Protein AF-A0A9D1DTP8-F1 (afdb_monomer_lite)

Foldseek 3Di:
DPVPVVPDDDDPVVVVVVVVVVCVVVVVVVVVVVVCCVVVVVVPPPPDDDDFDKQKDKQRHRDPDDDDDPPDDDDIDIDIDGPDPDDDDDDDDDDDDDDPPDDDDDDD

Organism: NCBI:txid2840884

Radius of gyration: 33.36 Å; chains: 1; bounding box: 74×26×86 Å

Structure (mmCIF, N/CA/C/O backbone):
data_AF-A0A9D1DTP8-F1
#
_entry.id   AF-A0A9D1DTP8-F1
#
loop_
_atom_site.group_PDB
_atom_site.id
_atom_site.type_symbol
_atom_site.label_atom_id
_atom_site.label_alt_id
_atom_site.label_comp_id
_atom_site.label_asym_id
_atom_site.label_entity_id
_atom_site.label_seq_id
_atom_site.pdbx_PDB_ins_code
_atom_site.Cartn_x
_atom_site.Cartn_y
_atom_site.Cartn_z
_atom_site.occupancy
_atom_site.B_iso_or_equiv
_atom_site.auth_seq_id
_atom_site.auth_comp_id
_atom_site.auth_asym_id
_atom_site.auth_atom_id
_atom_site.pdbx_PDB_model_num
ATOM 1 N N . MET A 1 1 ? 51.481 -8.881 -45.998 1.00 51.34 1 MET A N 1
ATOM 2 C CA . MET A 1 1 ? 50.090 -9.349 -46.220 1.00 51.34 1 MET A CA 1
ATOM 3 C C . MET A 1 1 ? 49.004 -8.258 -46.099 1.00 51.34 1 MET A C 1
ATOM 5 O O . MET A 1 1 ? 47.843 -8.602 -45.973 1.00 51.34 1 MET A O 1
ATOM 9 N N . LYS A 1 2 ? 49.307 -6.948 -46.196 1.00 53.12 2 LYS A N 1
ATOM 10 C CA . LYS A 1 2 ? 48.284 -5.879 -46.061 1.00 53.12 2 LYS A CA 1
ATOM 11 C C . LYS A 1 2 ? 47.700 -5.340 -47.383 1.00 53.12 2 LYS A C 1
ATOM 13 O O . LYS A 1 2 ? 46.749 -4.576 -47.340 1.00 53.12 2 LYS A O 1
ATOM 18 N N . LYS A 1 3 ? 48.245 -5.724 -48.546 1.00 51.34 3 LYS A N 1
ATOM 19 C CA . LYS A 1 3 ? 47.837 -5.174 -49.857 1.00 51.34 3 LYS A CA 1
ATOM 20 C C . LYS A 1 3 ? 46.620 -5.855 -50.497 1.00 51.34 3 LYS A C 1
ATOM 22 O O . LYS A 1 3 ? 45.864 -5.192 -51.188 1.00 51.34 3 LYS A O 1
ATOM 27 N N . LEU A 1 4 ? 46.388 -7.139 -50.216 1.00 54.22 4 LEU A N 1
ATOM 28 C CA . LEU A 1 4 ? 45.369 -7.939 -50.917 1.00 54.22 4 LEU A CA 1
ATOM 29 C C . LEU A 1 4 ? 43.921 -7.487 -50.642 1.00 54.22 4 LEU A C 1
ATOM 31 O O . LEU A 1 4 ? 43.059 -7.633 -51.501 1.00 54.22 4 LEU A O 1
ATOM 35 N N . LEU A 1 5 ? 43.653 -6.890 -49.474 1.00 56.03 5 LEU A N 1
ATOM 36 C CA . LEU A 1 5 ? 42.315 -6.397 -49.117 1.00 56.03 5 LEU A CA 1
ATOM 37 C C . LEU A 1 5 ? 41.982 -5.025 -49.729 1.00 56.03 5 LEU A C 1
ATOM 39 O O . LEU A 1 5 ? 40.809 -4.697 -49.863 1.00 56.03 5 LEU A O 1
ATOM 43 N N . LEU A 1 6 ? 42.993 -4.233 -50.104 1.00 55.62 6 LEU A N 1
ATOM 44 C CA . LEU A 1 6 ? 42.820 -2.896 -50.692 1.00 55.62 6 LEU A CA 1
ATOM 45 C C . LEU A 1 6 ? 42.654 -2.926 -52.219 1.00 55.62 6 LEU A C 1
ATOM 47 O O . LEU A 1 6 ? 42.149 -1.966 -52.790 1.00 55.62 6 LEU A O 1
ATOM 51 N N . GLU A 1 7 ? 43.055 -4.019 -52.870 1.00 56.84 7 GLU A N 1
ATOM 52 C CA . GLU A 1 7 ? 42.987 -4.195 -54.331 1.00 56.84 7 GLU A CA 1
ATOM 53 C C . GLU A 1 7 ? 41.725 -4.956 -54.789 1.00 56.84 7 GLU A C 1
ATOM 55 O O . GLU A 1 7 ? 41.521 -5.168 -55.982 1.00 56.84 7 GLU A O 1
ATOM 60 N N . THR A 1 8 ? 40.844 -5.351 -53.861 1.00 60.94 8 THR A N 1
ATOM 61 C CA . THR A 1 8 ? 39.586 -6.040 -54.190 1.00 60.94 8 THR A CA 1
ATOM 62 C C . THR A 1 8 ? 38.504 -5.033 -54.589 1.00 60.94 8 THR A C 1
ATOM 64 O O . THR A 1 8 ? 38.040 -4.233 -53.774 1.00 60.94 8 THR A O 1
ATOM 67 N N . SER A 1 9 ? 38.056 -5.088 -55.845 1.00 62.56 9 SER A N 1
ATOM 68 C CA . SER A 1 9 ? 36.929 -4.302 -56.358 1.00 62.56 9 SER A CA 1
ATOM 69 C C . SER A 1 9 ? 35.594 -4.905 -55.907 1.00 62.56 9 SER A C 1
ATOM 71 O O . SER A 1 9 ? 34.934 -5.659 -56.620 1.00 62.56 9 SER A O 1
ATOM 73 N N . PHE A 1 10 ? 35.166 -4.577 -54.689 1.00 64.50 10 PHE A N 1
ATOM 74 C CA . PHE A 1 10 ? 33.832 -4.960 -54.229 1.00 64.50 10 PHE A CA 1
ATOM 75 C C . PHE A 1 10 ? 32.757 -4.289 -55.088 1.00 64.50 10 PHE A C 1
ATOM 77 O O . PHE A 1 10 ? 32.801 -3.083 -55.348 1.00 64.50 10 PHE A O 1
ATOM 84 N N . SER A 1 11 ? 31.758 -5.066 -55.509 1.00 79.88 11 SER A N 1
ATOM 85 C CA . SER A 1 11 ? 30.616 -4.514 -56.230 1.00 79.88 11 SER A CA 1
ATOM 86 C C . SER A 1 11 ? 29.895 -3.495 -55.342 1.00 79.88 11 SER A C 1
ATOM 88 O O . SER A 1 11 ? 29.451 -3.823 -54.240 1.00 79.88 11 SER A O 1
ATOM 90 N N . LYS A 1 12 ? 29.767 -2.247 -55.811 1.00 79.06 12 LYS A N 1
ATOM 91 C CA . LYS A 1 12 ? 29.120 -1.156 -55.057 1.00 79.06 12 LYS A CA 1
ATOM 92 C C . LYS A 1 12 ? 27.697 -1.527 -54.628 1.00 79.06 12 LYS A C 1
ATOM 94 O O . LYS A 1 12 ? 27.279 -1.160 -53.535 1.00 79.06 12 LYS A O 1
ATOM 99 N N . ILE A 1 13 ? 26.989 -2.310 -55.449 1.00 83.25 13 ILE A N 1
ATOM 100 C CA . ILE A 1 13 ? 25.641 -2.800 -55.133 1.00 83.25 13 ILE A CA 1
ATOM 101 C C . ILE A 1 13 ? 25.656 -3.744 -53.925 1.00 83.25 13 ILE A C 1
ATOM 103 O O . ILE A 1 13 ? 24.814 -3.627 -53.044 1.00 83.25 13 ILE A O 1
ATOM 107 N N . TYR A 1 14 ? 26.658 -4.623 -53.836 1.00 87.06 14 TYR A N 1
ATOM 108 C CA . TYR A 1 14 ? 26.811 -5.559 -52.727 1.00 87.06 14 TYR A CA 1
ATOM 109 C C . TYR A 1 14 ? 27.103 -4.814 -51.423 1.00 87.06 14 TYR A C 1
ATOM 111 O O . TYR A 1 14 ? 26.513 -5.111 -50.389 1.00 87.06 14 TYR A O 1
ATOM 119 N N . MET A 1 15 ? 27.955 -3.787 -51.484 1.00 86.50 15 MET A N 1
ATOM 120 C CA . MET A 1 15 ? 28.260 -2.940 -50.330 1.00 86.50 15 MET A CA 1
ATOM 121 C C . MET A 1 15 ? 27.015 -2.200 -49.820 1.00 86.50 15 MET A C 1
ATOM 123 O O . MET A 1 15 ? 26.755 -2.195 -48.620 1.00 86.50 15 MET A O 1
ATOM 127 N N . ILE A 1 16 ? 26.212 -1.635 -50.727 1.00 89.19 16 ILE A N 1
ATOM 128 C CA . ILE A 1 16 ? 24.956 -0.955 -50.380 1.00 89.19 16 ILE A CA 1
ATOM 129 C C . ILE A 1 16 ? 23.966 -1.935 -49.738 1.00 89.19 16 ILE A C 1
ATOM 131 O O . ILE A 1 16 ? 23.401 -1.634 -48.688 1.00 89.19 16 ILE A O 1
ATOM 135 N N . VAL A 1 17 ? 23.792 -3.125 -50.318 1.00 93.56 17 VAL A N 1
ATOM 136 C CA . VAL A 1 17 ? 22.891 -4.158 -49.778 1.00 93.56 17 VAL A CA 1
ATOM 137 C C . VAL A 1 17 ? 23.332 -4.604 -48.382 1.00 93.56 17 VAL A C 1
ATOM 139 O O . VAL A 1 17 ? 22.503 -4.689 -47.477 1.00 93.56 17 VAL A O 1
ATOM 142 N N . MET A 1 18 ? 24.632 -4.814 -48.165 1.00 92.75 18 MET A N 1
ATOM 143 C CA . MET A 1 18 ? 25.162 -5.187 -46.850 1.00 92.75 18 MET A CA 1
ATOM 144 C C . MET A 1 18 ? 24.931 -4.103 -45.794 1.00 92.75 18 MET A C 1
ATOM 146 O O . MET A 1 18 ? 24.579 -4.422 -44.656 1.00 92.75 18 MET A O 1
ATOM 150 N N . ILE A 1 19 ? 25.071 -2.825 -46.157 1.00 93.88 19 ILE A N 1
ATOM 151 C CA . ILE A 1 19 ? 24.777 -1.704 -45.253 1.00 93.88 19 ILE A CA 1
ATOM 152 C C . ILE A 1 19 ? 23.292 -1.700 -44.873 1.00 93.88 19 ILE A C 1
ATOM 154 O O . ILE A 1 19 ? 22.969 -1.580 -43.693 1.00 93.88 19 ILE A O 1
ATOM 158 N N . ILE A 1 20 ? 22.391 -1.893 -45.841 1.00 95.62 20 ILE A N 1
ATOM 159 C CA . ILE A 1 20 ? 20.940 -1.928 -45.593 1.00 95.62 20 ILE A CA 1
ATOM 160 C C . ILE A 1 20 ? 20.568 -3.080 -44.652 1.00 95.62 20 ILE A C 1
ATOM 162 O O . ILE A 1 20 ? 19.842 -2.867 -43.681 1.00 95.62 20 ILE A O 1
ATOM 166 N N . ILE A 1 21 ? 21.095 -4.284 -44.895 1.00 96.12 21 ILE A N 1
ATOM 167 C CA . ILE A 1 21 ? 20.850 -5.452 -44.033 1.00 96.12 21 ILE A CA 1
ATOM 168 C C . ILE A 1 21 ? 21.3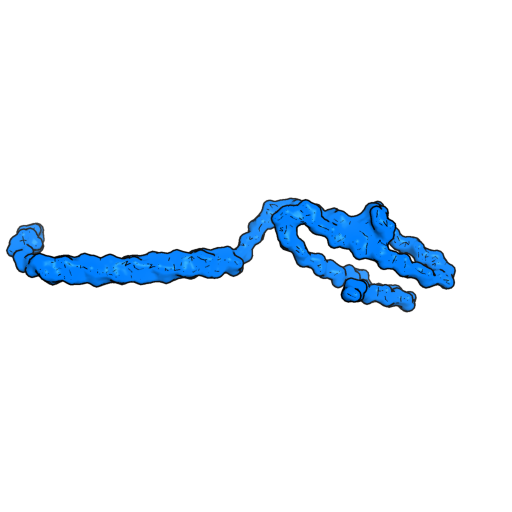61 -5.186 -42.613 1.00 96.12 21 ILE A C 1
ATOM 170 O O . ILE A 1 21 ? 20.661 -5.459 -41.639 1.00 96.12 21 ILE A O 1
ATOM 174 N N . THR A 1 22 ? 22.550 -4.596 -42.486 1.00 95.62 22 THR A N 1
ATOM 175 C CA . THR A 1 22 ? 23.135 -4.264 -41.180 1.00 95.62 22 THR A CA 1
ATOM 176 C C . THR A 1 22 ? 22.271 -3.251 -40.422 1.00 95.62 22 THR A C 1
ATOM 178 O O . THR A 1 22 ? 22.008 -3.433 -39.234 1.00 95.62 22 THR A O 1
ATOM 181 N N . LEU A 1 23 ? 21.773 -2.216 -41.106 1.00 96.19 23 LEU A N 1
ATOM 182 C CA . LEU A 1 23 ? 20.882 -1.216 -40.510 1.00 96.19 23 LEU A CA 1
ATOM 183 C C . LEU A 1 23 ? 19.540 -1.814 -40.075 1.00 96.19 23 LEU A C 1
ATOM 185 O O . LEU A 1 23 ? 19.041 -1.450 -39.013 1.00 96.19 23 LEU A O 1
ATOM 189 N N . LEU A 1 24 ? 18.977 -2.749 -40.845 1.00 96.00 24 LEU A N 1
ATOM 190 C CA . LEU A 1 24 ? 17.743 -3.449 -40.475 1.00 96.00 24 LEU A CA 1
ATOM 191 C C . LEU A 1 24 ? 17.919 -4.289 -39.207 1.00 96.00 24 LEU A C 1
ATOM 193 O O . LEU A 1 24 ? 17.079 -4.224 -38.310 1.00 96.00 24 LEU A O 1
ATOM 197 N N . ILE A 1 25 ? 19.021 -5.037 -39.105 1.00 95.94 25 ILE A N 1
ATOM 198 C CA . ILE A 1 25 ? 19.317 -5.862 -37.926 1.00 95.94 25 ILE A CA 1
ATOM 199 C C . ILE A 1 25 ? 19.520 -4.976 -36.691 1.00 95.94 25 ILE A C 1
ATOM 201 O O . ILE A 1 25 ? 18.922 -5.232 -35.645 1.00 95.94 25 ILE A O 1
ATOM 205 N N . LEU A 1 26 ? 20.316 -3.907 -36.815 1.00 95.50 26 LEU A N 1
ATOM 206 C CA . LEU A 1 26 ? 20.546 -2.961 -35.720 1.00 95.50 26 LEU A CA 1
ATOM 207 C C . LEU A 1 26 ? 19.246 -2.269 -35.297 1.00 95.50 26 LEU A C 1
ATOM 209 O O . LEU A 1 26 ? 18.940 -2.221 -34.107 1.00 95.50 26 LEU A O 1
ATOM 213 N N . GLY A 1 27 ? 18.455 -1.780 -36.254 1.00 94.06 27 GLY A N 1
ATOM 214 C CA . GLY A 1 27 ? 17.170 -1.137 -35.985 1.00 94.06 27 GLY A CA 1
ATOM 215 C C . GLY A 1 27 ? 16.185 -2.068 -35.278 1.00 94.06 27 GLY A C 1
ATOM 216 O O . GLY A 1 27 ? 15.562 -1.665 -34.296 1.00 94.06 27 GLY A O 1
ATOM 217 N N . GLY A 1 28 ? 16.094 -3.327 -35.716 1.00 92.69 28 GLY A N 1
ATOM 218 C CA . GLY A 1 28 ? 15.265 -4.346 -35.069 1.00 92.69 28 GLY A CA 1
ATOM 219 C C . GLY A 1 28 ? 15.701 -4.635 -33.631 1.00 92.69 28 GLY A C 1
ATOM 220 O O . GLY A 1 28 ? 14.866 -4.645 -32.726 1.00 92.69 28 GLY A O 1
ATOM 221 N N . TYR A 1 29 ? 17.008 -4.788 -33.398 1.00 92.25 29 TYR A N 1
ATOM 222 C CA . TYR A 1 29 ? 17.561 -4.986 -32.056 1.00 92.25 29 TYR A CA 1
ATOM 223 C C . TYR A 1 29 ? 17.259 -3.803 -31.124 1.00 92.25 29 TYR A C 1
ATOM 225 O O . TYR A 1 29 ? 16.729 -3.999 -30.029 1.00 92.25 29 TYR A O 1
ATOM 233 N N . PHE A 1 30 ? 17.539 -2.571 -31.564 1.00 91.81 30 PHE A N 1
ATOM 234 C CA . PHE A 1 30 ? 17.262 -1.370 -30.772 1.00 91.81 30 PHE A CA 1
ATOM 235 C C . PHE A 1 30 ? 15.766 -1.182 -30.510 1.00 91.81 30 PHE A C 1
ATOM 237 O O . PHE A 1 30 ? 15.389 -0.780 -29.410 1.00 91.81 30 PHE A O 1
ATOM 244 N N . SER A 1 31 ? 14.912 -1.500 -31.486 1.00 89.00 31 SER A N 1
ATOM 245 C CA . SER A 1 31 ? 13.459 -1.441 -31.326 1.00 89.00 31 SER A CA 1
ATOM 246 C C . SER A 1 31 ? 12.973 -2.419 -30.255 1.00 89.00 31 SER A C 1
ATOM 248 O O . SER A 1 31 ? 12.233 -2.016 -29.357 1.00 89.00 31 SER A O 1
ATOM 250 N N . TYR A 1 32 ? 13.445 -3.669 -30.287 1.00 84.81 32 TYR A N 1
ATOM 251 C CA . TYR A 1 32 ? 13.097 -4.669 -29.279 1.00 84.81 32 TYR A CA 1
ATOM 252 C C . TYR A 1 32 ? 13.611 -4.285 -27.885 1.00 84.81 32 TYR A C 1
ATOM 254 O O . TYR A 1 32 ? 12.849 -4.325 -26.923 1.00 84.81 32 TYR A O 1
ATOM 262 N N . ALA A 1 33 ? 14.860 -3.825 -27.773 1.00 84.88 33 ALA A N 1
ATOM 263 C CA . ALA A 1 33 ? 15.428 -3.369 -26.504 1.00 84.88 33 ALA A CA 1
ATOM 264 C C . ALA A 1 33 ? 14.680 -2.152 -25.922 1.00 84.88 33 ALA A C 1
ATOM 266 O O . ALA A 1 33 ? 14.425 -2.084 -24.722 1.00 84.88 33 ALA A O 1
ATOM 267 N N . MET A 1 34 ? 14.279 -1.191 -26.759 1.00 83.25 34 MET A N 1
ATOM 268 C CA . MET A 1 34 ? 13.461 -0.053 -26.319 1.00 83.25 34 MET A CA 1
ATOM 269 C C . MET A 1 34 ? 12.047 -0.472 -25.917 1.00 83.25 34 MET A C 1
ATOM 271 O O . MET A 1 34 ? 11.482 0.097 -24.979 1.00 83.25 34 MET A O 1
ATOM 275 N N . PHE A 1 35 ? 11.469 -1.459 -26.605 1.00 82.00 35 PHE A N 1
ATOM 276 C CA . PHE A 1 35 ? 10.166 -2.016 -26.263 1.00 82.00 35 PHE A CA 1
ATOM 277 C C . PHE A 1 35 ? 10.196 -2.702 -24.897 1.00 82.00 35 PHE A C 1
ATOM 279 O O . PHE A 1 35 ? 9.345 -2.390 -24.062 1.00 82.00 35 PHE A O 1
ATOM 286 N N . THR A 1 36 ? 11.179 -3.570 -24.638 1.00 77.81 36 THR A N 1
ATOM 287 C CA . THR A 1 36 ? 11.317 -4.245 -23.340 1.00 77.81 36 THR A CA 1
ATOM 288 C C . THR A 1 36 ? 11.579 -3.234 -22.235 1.00 77.81 36 THR A C 1
ATOM 290 O O . THR A 1 36 ? 10.837 -3.213 -21.262 1.00 77.81 36 THR A O 1
ATOM 293 N N . VAL A 1 37 ? 12.505 -2.287 -22.418 1.00 74.12 37 VAL A N 1
ATOM 294 C CA . VAL A 1 37 ? 12.733 -1.219 -21.432 1.00 74.12 37 VAL A CA 1
ATOM 295 C C . VAL A 1 37 ? 11.461 -0.410 -21.181 1.00 74.12 37 VAL A C 1
ATOM 297 O O . VAL A 1 37 ? 11.158 -0.116 -20.035 1.00 74.12 37 VAL A O 1
ATOM 300 N N . SER A 1 38 ? 10.679 -0.060 -22.201 1.00 71.56 38 SER A N 1
ATOM 301 C CA . SER A 1 38 ? 9.489 0.785 -22.006 1.00 71.56 38 SER A CA 1
ATOM 302 C C . SER A 1 38 ? 8.309 0.032 -21.385 1.00 71.56 38 SER A C 1
ATOM 304 O O . SER A 1 38 ? 7.623 0.572 -20.516 1.00 71.56 38 SER A O 1
ATOM 306 N N . LYS A 1 39 ? 8.063 -1.213 -21.808 1.00 67.00 39 LYS A N 1
ATOM 307 C CA . LYS A 1 39 ? 6.966 -2.043 -21.286 1.00 67.00 39 LYS A CA 1
ATOM 308 C C . LYS A 1 39 ? 7.294 -2.655 -19.930 1.00 67.00 39 LYS A C 1
ATOM 310 O O . LYS A 1 39 ? 6.434 -2.652 -19.054 1.00 67.00 39 LYS A O 1
ATOM 315 N N . GLU A 1 40 ? 8.520 -3.122 -19.725 1.00 61.81 40 GLU A N 1
ATOM 316 C CA . GLU A 1 40 ? 8.941 -3.708 -18.452 1.00 61.81 40 GLU A CA 1
ATOM 317 C C . GLU A 1 40 ? 9.245 -2.643 -17.404 1.00 61.81 40 GLU A C 1
ATOM 319 O O . GLU A 1 40 ? 8.989 -2.894 -16.237 1.00 61.81 40 GLU A O 1
ATOM 324 N N . LYS A 1 41 ? 9.663 -1.419 -17.765 1.00 57.69 41 LYS A N 1
ATOM 325 C CA . LYS A 1 41 ? 9.776 -0.310 -16.794 1.00 57.69 41 LYS A CA 1
ATOM 326 C C . LYS A 1 41 ? 8.432 0.086 -16.185 1.00 57.69 41 LYS A C 1
ATOM 328 O O . LYS A 1 41 ? 8.409 0.526 -15.042 1.00 57.69 41 LYS A O 1
ATOM 333 N N . SER A 1 42 ? 7.321 -0.112 -16.899 1.00 55.75 42 SER A N 1
ATOM 334 C CA . SER A 1 42 ? 5.980 0.048 -16.317 1.00 55.75 42 SER A CA 1
ATOM 335 C C . SER A 1 42 ? 5.661 -1.015 -15.257 1.00 55.75 42 SER A C 1
ATOM 337 O O . SER A 1 42 ? 4.812 -0.770 -14.406 1.00 55.75 42 SER A O 1
ATOM 339 N N . ASN A 1 43 ? 6.332 -2.171 -15.309 1.00 52.03 43 ASN A N 1
ATOM 340 C CA . ASN A 1 43 ? 6.208 -3.281 -14.357 1.00 52.03 43 ASN A CA 1
ATOM 341 C C . ASN A 1 43 ? 7.419 -3.393 -13.414 1.00 52.03 43 ASN A C 1
ATOM 343 O O . ASN A 1 43 ? 7.446 -4.263 -12.544 1.00 52.03 43 ASN A O 1
ATOM 347 N N . ALA A 1 44 ? 8.435 -2.545 -13.584 1.00 57.25 44 ALA A N 1
ATOM 348 C CA . ALA A 1 44 ? 9.602 -2.527 -12.729 1.00 57.25 44 ALA A CA 1
ATOM 349 C C . ALA A 1 44 ? 9.140 -2.068 -11.352 1.00 57.25 44 ALA A C 1
ATOM 351 O O . ALA A 1 44 ? 8.536 -1.003 -11.204 1.00 57.25 44 ALA A O 1
ATOM 352 N N . ILE A 1 45 ? 9.415 -2.894 -10.347 1.00 54.28 45 ILE A N 1
ATOM 353 C CA . ILE A 1 45 ? 9.118 -2.601 -8.950 1.00 54.28 45 ILE A CA 1
ATOM 354 C C . ILE A 1 45 ? 9.993 -1.405 -8.551 1.00 54.28 45 ILE A C 1
ATOM 356 O O . ILE A 1 45 ? 11.131 -1.551 -8.113 1.00 54.28 45 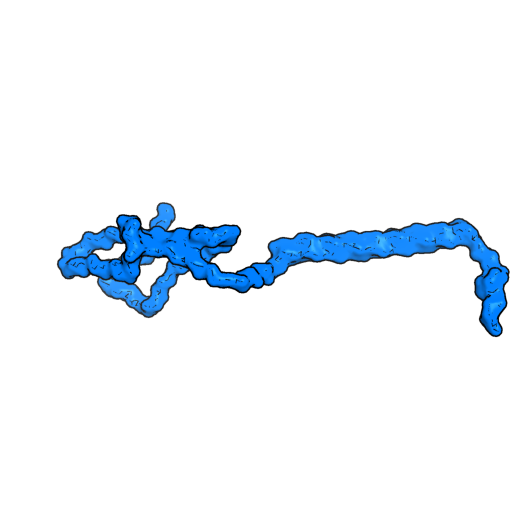ILE A O 1
ATOM 360 N N . SER A 1 46 ? 9.483 -0.195 -8.773 1.00 55.66 46 SER A N 1
ATOM 361 C CA . SER A 1 46 ? 10.120 1.046 -8.355 1.00 55.66 46 SER A CA 1
ATOM 362 C C . SER A 1 46 ? 9.921 1.183 -6.851 1.00 55.66 46 SER A C 1
ATOM 364 O O . SER A 1 46 ? 8.943 1.778 -6.399 1.00 55.66 46 SER A O 1
ATOM 366 N N . ILE A 1 47 ? 10.846 0.625 -6.071 1.00 59.62 47 ILE A N 1
ATOM 367 C CA . ILE A 1 47 ? 10.878 0.816 -4.620 1.00 59.62 47 ILE A CA 1
ATOM 368 C C . ILE A 1 47 ? 11.361 2.243 -4.359 1.00 59.62 47 ILE A C 1
ATOM 370 O O . ILE A 1 47 ? 12.556 2.531 -4.386 1.00 59.62 47 ILE A O 1
ATOM 374 N N . VAL A 1 48 ? 10.418 3.161 -4.156 1.00 59.59 48 VAL A N 1
ATOM 375 C CA . VAL A 1 48 ? 10.726 4.518 -3.702 1.00 59.59 48 VAL A CA 1
ATOM 376 C C . VAL A 1 48 ? 10.908 4.456 -2.191 1.00 59.59 48 VAL A C 1
ATOM 378 O O . VAL A 1 48 ? 9.949 4.253 -1.453 1.00 59.59 48 VAL A O 1
ATOM 381 N N . THR A 1 49 ? 12.146 4.597 -1.732 1.00 57.66 49 THR A N 1
ATOM 382 C CA . THR A 1 49 ? 12.470 4.663 -0.306 1.00 57.66 49 THR A CA 1
ATOM 383 C C . THR A 1 49 ? 12.134 6.053 0.232 1.00 57.66 49 THR A C 1
ATOM 385 O O . THR A 1 49 ? 12.710 7.045 -0.213 1.00 57.66 49 THR A O 1
ATOM 388 N N . GLY A 1 50 ? 11.204 6.127 1.181 1.00 65.25 50 GLY A N 1
ATOM 389 C CA . GLY A 1 50 ? 10.800 7.348 1.878 1.00 65.25 50 GLY A CA 1
ATOM 390 C C . GLY A 1 50 ? 9.925 7.011 3.085 1.00 65.25 50 GLY A C 1
ATOM 391 O O . GLY A 1 50 ? 9.448 5.882 3.207 1.00 65.25 50 GLY A O 1
ATOM 392 N N . ASN A 1 51 ? 9.716 7.979 3.976 1.00 70.25 51 ASN A N 1
ATOM 393 C CA . ASN A 1 51 ? 8.805 7.808 5.105 1.00 70.25 51 ASN A CA 1
ATOM 394 C C . ASN A 1 51 ? 7.368 7.969 4.602 1.00 70.25 51 ASN A C 1
ATOM 396 O O . ASN A 1 51 ? 6.979 9.065 4.206 1.00 70.25 51 ASN A O 1
ATOM 400 N N . LEU A 1 52 ? 6.596 6.882 4.598 1.00 74.12 52 LEU A N 1
ATOM 401 C CA . LEU A 1 52 ? 5.156 6.943 4.368 1.00 74.12 52 LEU A CA 1
ATOM 402 C C . LEU A 1 52 ? 4.487 7.408 5.658 1.00 74.12 52 LEU A C 1
ATOM 404 O O . LEU A 1 52 ? 4.589 6.735 6.684 1.00 74.12 52 LEU A O 1
ATOM 408 N N . THR A 1 53 ? 3.812 8.549 5.607 1.00 82.56 53 THR A N 1
ATOM 409 C CA . THR A 1 53 ? 2.945 9.001 6.699 1.00 82.56 53 THR A CA 1
ATOM 410 C C . THR A 1 53 ? 1.518 8.522 6.460 1.00 82.56 53 THR A C 1
ATOM 412 O O . THR A 1 53 ? 1.082 8.379 5.319 1.00 82.56 53 THR A O 1
ATOM 415 N N . TYR A 1 54 ? 0.780 8.248 7.526 1.00 84.12 54 TYR A N 1
ATOM 416 C CA . TYR A 1 54 ? -0.653 7.993 7.458 1.00 84.12 54 TYR A CA 1
ATOM 417 C C . TYR A 1 54 ? -1.344 8.879 8.483 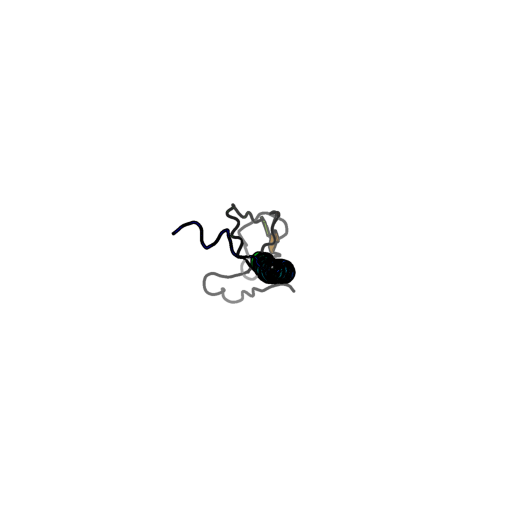1.00 84.12 54 TYR A C 1
ATOM 419 O O . TYR A 1 54 ? -0.744 9.245 9.493 1.00 84.12 54 TYR A O 1
ATOM 427 N N . GLU A 1 55 ? -2.596 9.203 8.211 1.00 88.69 55 GLU A N 1
ATOM 428 C CA . GLU A 1 55 ? -3.467 9.908 9.142 1.00 88.69 55 GLU A CA 1
ATOM 429 C C . GLU A 1 55 ? -4.618 8.968 9.495 1.00 88.69 55 GLU A C 1
ATOM 431 O O . GLU A 1 55 ? -5.269 8.423 8.600 1.00 88.69 55 GLU A O 1
ATOM 436 N N . LEU A 1 56 ? -4.810 8.728 10.791 1.00 89.56 56 LEU A N 1
ATOM 437 C CA . LEU A 1 56 ? -5.867 7.878 11.325 1.00 89.56 56 LEU A CA 1
ATOM 438 C C . LEU A 1 56 ? -6.761 8.741 12.205 1.00 89.56 56 LEU A C 1
ATOM 440 O O . LEU A 1 56 ? -6.291 9.308 13.187 1.00 89.56 56 LEU A O 1
ATOM 444 N N . LEU A 1 57 ? -8.038 8.807 11.844 1.00 90.19 57 LEU A N 1
ATOM 445 C CA . LEU A 1 57 ? -9.060 9.516 12.599 1.00 90.19 57 LEU A CA 1
ATOM 446 C C . LEU A 1 57 ? -10.138 8.540 13.054 1.00 90.19 57 LEU A C 1
ATOM 448 O O . LEU A 1 57 ? -10.550 7.654 12.299 1.00 90.19 57 LEU A O 1
ATOM 452 N N . VAL A 1 58 ? -10.631 8.748 14.263 1.00 88.94 58 VAL A N 1
ATOM 453 C CA . VAL A 1 58 ? -11.773 8.044 14.840 1.00 88.94 58 VAL A CA 1
ATOM 454 C C . VAL A 1 58 ? -12.858 9.076 15.088 1.00 88.94 58 VAL A C 1
ATOM 456 O O . VAL A 1 58 ? -12.643 10.036 15.817 1.00 88.94 58 VAL A O 1
ATOM 459 N N . ASP A 1 59 ? -14.012 8.905 14.444 1.00 88.00 59 ASP A N 1
ATOM 460 C CA . ASP A 1 59 ? -15.138 9.848 14.519 1.00 88.00 59 ASP A CA 1
ATOM 461 C C . ASP A 1 59 ? -14.740 11.317 14.226 1.00 88.00 59 ASP A C 1
ATOM 463 O O . ASP A 1 59 ? -15.404 12.253 14.661 1.00 88.00 59 ASP A O 1
ATOM 467 N N . GLY A 1 60 ? -13.672 11.516 13.442 1.00 87.25 60 GLY A N 1
ATOM 468 C CA . GLY A 1 60 ? -13.153 12.828 13.040 1.00 87.25 60 GLY A CA 1
ATOM 469 C C . GLY A 1 60 ? -12.001 13.375 13.889 1.00 87.25 60 GLY A C 1
ATOM 470 O O . GLY A 1 60 ? -11.432 14.392 13.507 1.00 87.25 60 GLY A O 1
ATOM 471 N N . GLU A 1 61 ? -11.620 12.701 14.974 1.00 88.88 61 GLU A N 1
ATOM 472 C CA . GLU A 1 61 ? -10.545 13.129 15.881 1.00 88.88 61 GLU A CA 1
ATOM 473 C C . GLU A 1 61 ? -9.312 12.217 15.764 1.00 88.88 61 GLU A C 1
ATOM 475 O O . GLU A 1 61 ? -9.435 11.022 15.481 1.00 88.88 61 GLU A O 1
ATOM 480 N N . GLU A 1 62 ? -8.113 12.761 16.003 1.00 87.88 62 GLU A N 1
ATOM 481 C CA . GLU A 1 62 ? -6.872 11.974 16.095 1.00 87.88 62 GLU A CA 1
ATOM 482 C C . GLU A 1 62 ? -6.852 11.165 17.404 1.00 87.88 62 GLU A C 1
ATOM 484 O O . GLU A 1 62 ? -6.224 11.542 18.396 1.00 87.88 62 GLU A O 1
ATOM 489 N N . GLU A 1 63 ? -7.562 10.037 17.419 1.00 85.12 63 GLU A N 1
ATOM 490 C CA . GLU A 1 63 ? -7.608 9.122 18.556 1.00 85.12 63 GLU A CA 1
ATOM 491 C C . GLU A 1 63 ? -7.197 7.700 18.155 1.00 85.12 63 GLU A C 1
ATOM 493 O O . GLU A 1 63 ? -7.602 7.160 17.127 1.00 85.12 63 GLU A O 1
ATOM 498 N N . ASN A 1 64 ? -6.400 7.060 19.015 1.00 81.88 64 ASN A N 1
ATOM 499 C CA . ASN A 1 64 ? -5.870 5.709 18.793 1.00 81.88 64 ASN A CA 1
ATOM 500 C C . ASN A 1 64 ? -6.491 4.677 19.749 1.00 81.88 64 ASN A C 1
ATOM 502 O O . ASN A 1 64 ? -6.078 3.516 19.790 1.00 81.88 64 ASN A O 1
ATOM 506 N N . THR A 1 65 ? -7.445 5.115 20.567 1.00 81.56 65 THR A N 1
ATOM 507 C CA . THR A 1 65 ? -8.087 4.353 21.633 1.00 81.56 65 THR A CA 1
ATOM 508 C C . THR A 1 65 ? -9.594 4.424 21.482 1.00 81.56 65 THR A C 1
ATOM 510 O O . THR A 1 65 ? -10.144 5.451 21.124 1.00 81.56 65 THR A O 1
ATOM 513 N N . LEU A 1 66 ? -10.274 3.316 21.765 1.00 81.06 66 LEU A N 1
ATOM 514 C CA . LEU A 1 66 ? -11.730 3.245 21.755 1.00 81.06 66 LEU A CA 1
ATOM 515 C C . LEU A 1 66 ? -12.191 2.742 23.115 1.00 81.06 66 LEU A C 1
ATOM 517 O O . LEU A 1 66 ? -11.819 1.645 23.530 1.00 81.06 66 LEU A O 1
ATOM 521 N N . THR A 1 67 ? -13.018 3.528 23.800 1.00 83.38 67 THR A N 1
ATOM 522 C CA . THR A 1 67 ? -13.636 3.110 25.062 1.00 83.38 67 THR A CA 1
ATOM 523 C C . THR A 1 67 ? -15.105 2.788 24.833 1.00 83.38 67 THR A C 1
ATOM 525 O O . THR A 1 67 ? -15.886 3.650 24.425 1.00 83.38 67 THR A O 1
ATOM 528 N N . VAL A 1 68 ? -15.488 1.544 25.123 1.00 83.06 68 VAL A N 1
ATOM 529 C CA . VAL A 1 68 ? -16.880 1.080 25.081 1.00 83.06 68 VAL A CA 1
ATOM 530 C C . VAL A 1 68 ? -17.335 0.780 26.510 1.00 83.06 68 VAL A C 1
ATOM 532 O O . VAL A 1 68 ? -16.786 -0.126 27.139 1.00 83.06 68 VAL A O 1
ATOM 535 N N . PRO A 1 69 ? -18.306 1.530 27.057 1.00 84.38 69 PRO A N 1
ATOM 536 C CA . PRO A 1 69 ? -18.865 1.245 28.375 1.00 84.38 69 PRO A CA 1
ATOM 537 C C . PRO A 1 69 ? -19.510 -0.147 2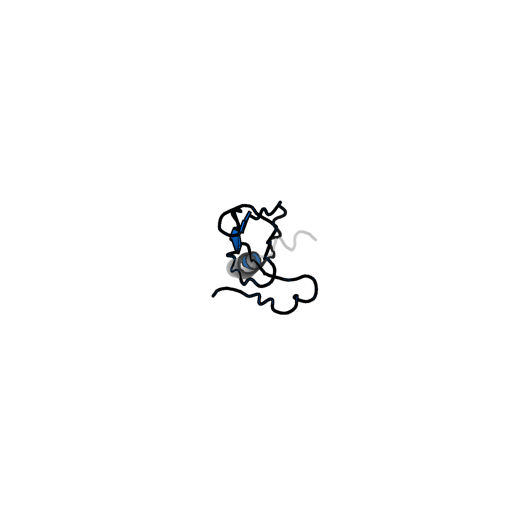8.451 1.00 84.38 69 PRO A C 1
ATOM 539 O O . PRO A 1 69 ? -20.096 -0.634 27.480 1.00 84.38 69 PRO A O 1
ATOM 542 N N . SER A 1 70 ? -19.461 -0.778 29.627 1.00 83.56 70 SER A N 1
ATOM 543 C CA . SER A 1 70 ? -20.090 -2.084 29.859 1.00 83.56 70 SER A CA 1
ATOM 544 C C . SER A 1 70 ? -21.578 -2.081 29.493 1.00 83.56 70 SER A C 1
ATOM 546 O O . SER A 1 70 ? -22.302 -1.146 29.827 1.00 83.56 70 SER A O 1
ATOM 548 N N . ASN A 1 71 ? -22.040 -3.164 28.860 1.00 84.75 71 ASN A N 1
ATOM 549 C CA . ASN A 1 71 ? -23.426 -3.360 28.408 1.00 84.75 71 ASN A CA 1
ATOM 550 C C . ASN A 1 71 ? -23.932 -2.319 27.391 1.00 84.75 71 ASN A C 1
ATOM 552 O O . ASN A 1 71 ? -25.140 -2.116 27.275 1.00 84.75 71 ASN A O 1
ATOM 556 N N . THR A 1 72 ? -23.034 -1.673 26.643 1.00 84.50 72 THR A N 1
ATOM 557 C CA . THR A 1 72 ? -23.406 -0.755 25.558 1.00 84.50 72 THR A CA 1
ATOM 558 C C . THR A 1 72 ? -22.895 -1.253 24.212 1.00 84.50 72 THR A C 1
ATOM 560 O O . THR A 1 72 ? -21.900 -1.973 24.134 1.00 84.50 72 THR A O 1
ATOM 563 N N . VAL A 1 73 ? -23.601 -0.873 23.148 1.00 82.94 73 VAL A N 1
ATOM 564 C CA . VAL A 1 73 ? -23.143 -1.019 21.765 1.00 82.94 73 VAL A CA 1
ATOM 565 C C . VAL A 1 73 ? -22.812 0.379 21.269 1.00 82.94 73 VAL A C 1
ATOM 567 O O . VAL A 1 73 ? -23.616 1.296 21.445 1.00 82.94 73 VAL A O 1
ATOM 570 N N . LYS A 1 74 ? -21.627 0.543 20.685 1.00 84.56 74 LYS A N 1
ATOM 571 C CA . LYS A 1 74 ? -21.187 1.802 20.096 1.00 84.56 74 LYS A CA 1
ATOM 572 C C . LYS A 1 74 ? -20.552 1.524 18.743 1.00 84.56 74 LYS A C 1
ATOM 574 O O . LYS A 1 74 ? -19.691 0.652 18.639 1.00 84.56 74 LYS A O 1
ATOM 579 N N . ASP A 1 75 ? -20.987 2.285 17.751 1.00 83.94 75 ASP A N 1
ATOM 580 C CA . ASP A 1 75 ? -20.392 2.298 16.423 1.00 83.94 75 ASP A CA 1
ATOM 581 C C . ASP A 1 75 ? -19.356 3.422 16.362 1.00 83.94 75 ASP A C 1
ATOM 583 O O . ASP A 1 75 ? -19.558 4.489 16.944 1.00 83.94 75 ASP A O 1
ATOM 587 N N . PHE A 1 76 ? -18.251 3.161 15.670 1.00 84.75 76 PHE A N 1
ATOM 588 C CA . PHE A 1 76 ? -17.173 4.118 15.444 1.00 84.75 76 PHE A CA 1
ATOM 589 C C . PHE A 1 76 ? -16.802 4.101 13.969 1.00 84.75 76 PHE A C 1
ATOM 591 O O . PHE A 1 76 ? -16.736 3.030 13.353 1.00 84.75 76 PHE A O 1
ATOM 598 N N . THR A 1 77 ? -16.510 5.271 13.416 1.00 86.06 77 THR A N 1
ATOM 599 C CA . THR A 1 77 ? -16.016 5.402 12.046 1.00 86.06 77 THR A CA 1
ATOM 600 C C . THR A 1 77 ? -14.518 5.660 12.070 1.00 86.06 77 THR A C 1
ATOM 602 O O . THR A 1 77 ? -14.068 6.700 12.544 1.00 86.06 77 THR A O 1
ATOM 605 N N . ILE A 1 78 ? -13.741 4.720 11.531 1.00 85.62 78 ILE A N 1
ATOM 606 C CA . ILE A 1 78 ? -12.290 4.870 11.381 1.00 85.62 78 ILE A CA 1
ATOM 607 C C . ILE A 1 78 ? -11.998 5.358 9.964 1.00 85.62 78 ILE A C 1
ATOM 609 O O . ILE A 1 78 ? -12.306 4.668 8.990 1.00 85.62 78 ILE A O 1
ATOM 613 N N . THR A 1 79 ? -11.376 6.527 9.851 1.00 87.75 79 THR A N 1
ATOM 614 C CA . THR A 1 79 ? -10.921 7.097 8.580 1.00 87.75 79 THR A CA 1
ATOM 615 C C . THR A 1 79 ? -9.406 6.988 8.497 1.00 87.75 79 THR A C 1
ATOM 617 O O . THR A 1 79 ? -8.701 7.459 9.383 1.00 87.75 79 THR A O 1
ATOM 620 N N . LEU A 1 80 ? -8.905 6.361 7.432 1.00 87.25 80 LEU A N 1
ATOM 621 C CA . LEU A 1 80 ? -7.475 6.231 7.165 1.00 87.25 80 LEU A CA 1
ATOM 622 C C . LEU A 1 80 ? -7.134 6.955 5.862 1.00 87.25 80 LEU A C 1
ATOM 624 O O . LEU A 1 80 ? -7.595 6.559 4.788 1.00 87.25 80 LEU A O 1
ATOM 628 N N . SER A 1 81 ? -6.315 7.996 5.966 1.00 88.19 81 SER A N 1
ATOM 629 C CA . SER A 1 81 ? -5.968 8.882 4.856 1.00 88.19 81 SER A CA 1
ATOM 630 C C . SER A 1 81 ? -4.500 8.744 4.465 1.00 88.19 81 SER A C 1
ATOM 632 O O . SER A 1 81 ? -3.611 8.546 5.296 1.00 88.19 81 SER A O 1
ATOM 634 N N . ASN A 1 82 ? -4.248 8.845 3.158 1.00 87.50 82 ASN A N 1
ATOM 635 C CA . ASN A 1 82 ? -2.909 8.860 2.582 1.00 87.50 82 ASN A CA 1
ATOM 636 C C . ASN A 1 82 ? -2.544 10.293 2.169 1.00 87.50 82 ASN A C 1
ATOM 638 O O . ASN A 1 82 ? -2.887 10.692 1.053 1.00 87.50 82 ASN A O 1
ATOM 642 N N . PRO A 1 83 ? -1.831 11.063 3.005 1.00 87.12 83 PRO A N 1
ATOM 643 C CA . PRO A 1 83 ? -1.402 12.411 2.638 1.00 87.12 83 PRO A CA 1
ATOM 644 C C . PRO A 1 83 ? -0.242 12.419 1.623 1.00 87.12 83 PRO A C 1
ATOM 646 O O . PRO A 1 83 ? 0.164 13.479 1.148 1.00 87.12 83 PRO A O 1
ATOM 649 N N . ASN A 1 84 ? 0.327 11.257 1.278 1.00 84.94 84 ASN A N 1
ATOM 650 C CA . ASN A 1 84 ? 1.477 11.173 0.381 1.00 84.94 84 ASN A CA 1
ATOM 651 C C . ASN A 1 84 ? 1.070 11.333 -1.093 1.00 84.94 84 ASN A C 1
ATOM 653 O O . ASN A 1 84 ? 0.005 10.905 -1.530 1.00 84.94 84 ASN A O 1
ATOM 657 N N . ASN A 1 85 ? 1.992 11.836 -1.918 1.00 82.75 85 ASN A N 1
ATOM 658 C CA . ASN A 1 85 ? 1.807 12.017 -3.367 1.00 82.75 85 ASN A CA 1
ATOM 659 C C . ASN A 1 85 ? 1.890 10.716 -4.197 1.00 82.75 85 ASN A C 1
ATOM 661 O O . ASN A 1 85 ? 2.141 10.752 -5.404 1.00 82.75 85 ASN A O 1
ATOM 665 N N . ARG A 1 86 ? 1.729 9.556 -3.558 1.00 76.62 86 ARG A N 1
ATOM 666 C CA . ARG A 1 86 ? 1.808 8.225 -4.171 1.00 76.62 86 ARG A CA 1
ATOM 667 C C . ARG A 1 86 ? 0.606 7.413 -3.747 1.00 76.62 86 ARG A C 1
ATOM 669 O O . ARG A 1 86 ? 0.203 7.494 -2.598 1.00 76.62 86 ARG A O 1
ATOM 676 N N . THR A 1 87 ? 0.075 6.588 -4.640 1.00 79.69 87 THR A N 1
ATOM 677 C CA . THR A 1 87 ? -1.016 5.670 -4.307 1.00 79.69 87 THR A CA 1
ATOM 678 C C . THR A 1 87 ? -0.572 4.680 -3.231 1.00 79.69 87 THR A C 1
ATOM 680 O O . THR A 1 87 ? 0.421 3.975 -3.410 1.00 79.69 87 THR A O 1
ATOM 683 N N . ALA A 1 88 ? -1.323 4.609 -2.134 1.00 77.00 88 ALA A N 1
ATOM 684 C CA . ALA A 1 88 ? -1.150 3.616 -1.083 1.00 77.00 88 ALA A CA 1
ATOM 685 C C . ALA A 1 88 ? -2.304 2.612 -1.122 1.00 77.00 88 ALA A C 1
ATOM 687 O O . ALA A 1 88 ? -3.433 2.954 -1.478 1.00 77.00 88 ALA A O 1
ATOM 688 N N . ARG A 1 89 ? -2.015 1.367 -0.739 1.00 80.69 89 ARG A N 1
ATOM 689 C CA . ARG A 1 89 ? -3.031 0.345 -0.495 1.00 80.69 89 ARG A CA 1
ATOM 690 C C . ARG A 1 89 ? -3.155 0.142 1.005 1.00 80.69 89 ARG A C 1
ATOM 692 O O . ARG A 1 89 ? -2.200 -0.283 1.649 1.00 80.69 89 ARG A O 1
ATOM 699 N N . PHE A 1 90 ? -4.344 0.393 1.528 1.00 77.75 90 PHE A N 1
ATOM 700 C CA . PHE A 1 90 ? -4.657 0.163 2.928 1.00 77.75 90 PHE A CA 1
ATOM 701 C C . PHE A 1 90 ? -5.243 -1.231 3.122 1.00 77.75 90 PHE A C 1
ATOM 703 O O . PHE A 1 90 ? -6.158 -1.632 2.407 1.00 77.75 90 PHE A O 1
ATOM 710 N N . ASN A 1 91 ? -4.708 -1.970 4.091 1.00 79.38 91 ASN A N 1
ATOM 711 C CA . ASN A 1 91 ? -5.253 -3.252 4.514 1.00 79.38 91 ASN A CA 1
ATOM 712 C C . ASN A 1 91 ? -5.539 -3.167 6.009 1.00 79.38 91 ASN A C 1
ATOM 714 O O . ASN A 1 91 ? -4.710 -2.682 6.776 1.00 79.38 91 ASN A O 1
ATOM 718 N N . PHE A 1 92 ? -6.705 -3.651 6.406 1.00 78.44 92 PHE A N 1
ATOM 719 C CA . PHE A 1 92 ? -7.130 -3.684 7.788 1.00 78.44 92 PHE A CA 1
ATOM 720 C C . PHE A 1 92 ? -6.897 -5.090 8.324 1.00 78.44 92 PHE A C 1
ATOM 722 O O . PHE A 1 92 ? -7.307 -6.073 7.704 1.00 78.44 92 PHE A O 1
ATOM 729 N N . TYR A 1 93 ? -6.179 -5.186 9.436 1.00 78.12 93 TYR A N 1
ATOM 730 C CA . TYR A 1 93 ? -5.805 -6.453 10.046 1.00 78.12 93 TYR A CA 1
ATOM 731 C C . TYR A 1 93 ? -5.849 -6.340 11.566 1.00 78.12 93 TYR A C 1
ATOM 733 O O . TYR A 1 93 ? -5.722 -5.255 12.130 1.00 78.12 93 TYR A O 1
ATOM 741 N N . TYR A 1 94 ? -5.993 -7.488 12.222 1.00 77.00 94 TYR A N 1
ATOM 742 C CA . TYR A 1 94 ? -5.999 -7.605 13.676 1.00 77.00 94 TYR A CA 1
ATOM 743 C C . TYR A 1 94 ? -4.843 -8.488 14.107 1.00 77.00 94 TYR A C 1
ATOM 745 O O . TYR A 1 94 ? -4.501 -9.460 13.430 1.00 77.00 94 TYR A O 1
ATOM 753 N N . VAL A 1 95 ? -4.263 -8.168 15.257 1.00 80.38 95 VAL A N 1
ATOM 754 C CA . VAL A 1 95 ? -3.300 -9.042 15.920 1.00 80.38 95 VAL A CA 1
ATOM 755 C C . VAL A 1 95 ? -4.057 -9.833 16.986 1.00 80.38 95 VAL A C 1
ATOM 757 O O . VAL A 1 95 ? -4.563 -9.255 17.942 1.00 80.38 95 VAL A O 1
ATOM 760 N N . GLY A 1 96 ? -4.144 -11.154 16.815 1.00 84.88 96 GLY A N 1
ATOM 761 C 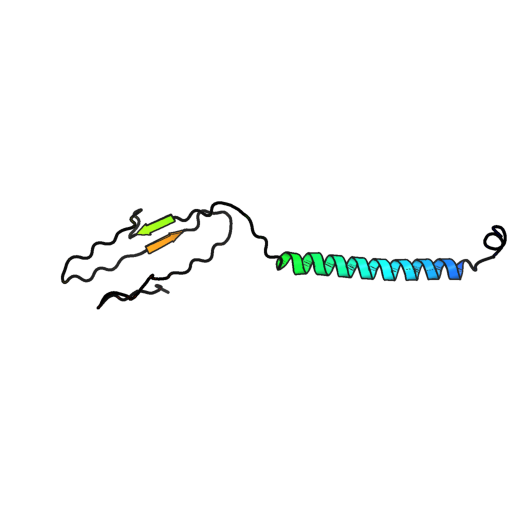CA . GLY A 1 96 ? -4.830 -12.052 17.751 1.00 84.88 96 GLY A CA 1
ATOM 762 C C . GLY A 1 96 ? -6.304 -12.315 17.420 1.00 84.88 96 GLY A C 1
ATOM 763 O O . GLY A 1 96 ? -6.766 -12.080 16.305 1.00 84.88 96 GLY A O 1
ATOM 764 N N . SER A 1 97 ? -7.034 -12.867 18.392 1.00 82.38 97 SER A N 1
ATOM 765 C CA . SER A 1 97 ? -8.464 -13.175 18.278 1.00 82.38 97 SER A CA 1
ATOM 766 C C . SER A 1 97 ? -9.327 -11.981 18.684 1.00 82.38 97 SER A C 1
ATOM 768 O O . SER A 1 97 ? -9.065 -11.352 19.708 1.00 82.38 97 SER A O 1
ATOM 770 N N . LEU A 1 98 ? -10.396 -11.719 17.926 1.00 81.88 98 LEU A N 1
ATOM 771 C CA . LEU A 1 98 ? -11.414 -10.736 18.299 1.00 81.88 98 LEU A CA 1
ATOM 772 C C . LEU A 1 98 ? -12.065 -11.107 19.637 1.00 81.88 98 LEU A C 1
ATOM 774 O O . LEU A 1 98 ? -12.321 -12.282 19.913 1.00 81.88 98 LEU A O 1
ATOM 778 N N . ALA A 1 99 ? -12.352 -10.096 20.455 1.00 78.81 99 ALA A N 1
ATOM 779 C CA . ALA A 1 99 ? -13.089 -10.281 21.695 1.00 78.81 99 ALA A CA 1
ATOM 780 C C . ALA A 1 99 ? -14.524 -10.770 21.419 1.00 78.81 99 ALA A C 1
ATOM 782 O O . ALA A 1 99 ? -15.111 -10.527 20.360 1.00 78.81 99 ALA A O 1
ATOM 783 N N . SER A 1 100 ? -15.104 -11.471 22.394 1.00 80.12 100 SER A N 1
ATOM 784 C CA . SER A 1 100 ? -16.485 -11.953 22.322 1.00 80.12 100 SER A CA 1
ATOM 785 C C . SER A 1 100 ? -17.462 -10.795 22.093 1.00 80.12 100 SER A C 1
ATOM 787 O O . SER A 1 100 ? -17.413 -9.801 22.813 1.00 80.12 100 SER A O 1
ATOM 789 N N . ASN A 1 101 ? -18.378 -10.961 21.132 1.00 79.25 101 ASN A N 1
ATOM 790 C CA . ASN A 1 101 ? -19.373 -9.967 20.697 1.00 79.25 101 ASN A CA 1
ATOM 791 C C . ASN A 1 101 ? -18.819 -8.741 19.949 1.00 79.25 101 ASN A C 1
ATOM 793 O O . ASN A 1 101 ? -19.561 -7.792 19.709 1.00 79.25 101 ASN A O 1
ATOM 797 N N . THR A 1 102 ? -17.559 -8.764 19.513 1.00 75.00 102 THR A N 1
ATOM 798 C CA . THR A 1 102 ? -17.006 -7.736 18.625 1.00 75.00 102 THR A CA 1
ATOM 799 C C . THR A 1 102 ? -17.135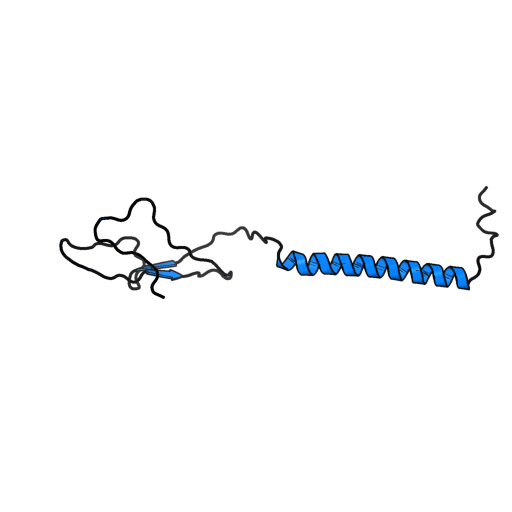 -8.173 17.165 1.00 75.00 102 THR A C 1
ATOM 801 O O . THR A 1 102 ? -16.658 -9.240 16.780 1.00 75.00 102 THR A O 1
ATOM 804 N N . LYS A 1 103 ? -17.767 -7.340 16.334 1.00 77.31 103 LYS A N 1
ATOM 805 C CA . LYS A 1 103 ? -17.776 -7.493 14.873 1.00 77.31 103 LYS A CA 1
ATOM 806 C C . LYS A 1 103 ? -16.925 -6.394 14.276 1.00 77.31 103 LYS A C 1
ATOM 808 O O . LYS A 1 103 ? -17.088 -5.236 14.640 1.00 77.31 103 LYS A O 1
ATOM 813 N N . VAL A 1 104 ? -16.040 -6.758 13.359 1.00 75.94 104 VAL A N 1
ATOM 814 C CA . VAL A 1 104 ? -15.207 -5.780 12.674 1.00 75.94 104 VAL A CA 1
ATOM 815 C C . VAL A 1 104 ? -15.118 -6.137 11.195 1.00 75.94 104 VAL A C 1
ATOM 817 O O . VAL A 1 104 ? -15.059 -7.315 10.842 1.00 75.94 104 VAL A O 1
ATOM 820 N N . GLY A 1 105 ? -15.168 -5.129 10.330 1.00 75.81 105 GLY A N 1
ATOM 821 C CA . GLY A 1 105 ? -15.160 -5.305 8.885 1.00 75.81 105 GLY A CA 1
ATOM 822 C C . GLY A 1 105 ? -15.126 -3.971 8.150 1.00 75.81 105 GLY A C 1
ATOM 823 O O . GLY A 1 105 ? -15.118 -2.911 8.770 1.00 75.81 105 GLY A O 1
ATOM 824 N N . TYR A 1 106 ? -15.088 -4.043 6.824 1.00 73.69 106 TYR A N 1
ATOM 825 C CA . TYR A 1 106 ? -15.170 -2.871 5.962 1.00 73.69 106 TYR A CA 1
ATOM 826 C C . TYR A 1 106 ? -16.625 -2.444 5.791 1.00 73.69 106 TYR A C 1
ATOM 828 O O . TYR A 1 106 ? -17.488 -3.284 5.529 1.00 73.69 106 TYR A O 1
ATOM 836 N N . ILE A 1 107 ? -16.880 -1.143 5.900 1.00 67.25 107 ILE A N 1
ATOM 837 C CA . ILE A 1 107 ? -18.108 -0.549 5.378 1.00 67.25 107 ILE A CA 1
ATOM 838 C C . ILE A 1 107 ? -17.879 -0.404 3.871 1.00 67.25 107 ILE A C 1
ATOM 840 O O . ILE A 1 107 ? -16.937 0.276 3.461 1.00 67.25 107 ILE A O 1
ATOM 844 N N . VAL A 1 108 ? -18.661 -1.134 3.073 1.00 58.75 108 VAL A N 1
ATOM 845 C CA . VAL A 1 108 ? -18.639 -1.073 1.601 1.00 58.75 108 VAL A CA 1
ATOM 846 C C . VAL A 1 108 ? -19.632 -0.027 1.130 1.00 58.75 108 VAL A C 1
ATOM 848 O O . VAL A 1 108 ? -20.769 -0.052 1.653 1.00 58.75 108 VAL A O 1
#

Secondary structure (DSSP, 8-state):
--STTTS----HHHHHHHHHHHHHHHHHHHHHHHHHHHHHHTTS-----S----EEEETTB--------TT------EEEE--SSS--------SSPPPTT-------

pLDDT: mean 78.59, std 12.41, range [51.34, 96.19]

Sequence (108 aa):
MKKLLLETSFSKIYMIVMIIITLLILGGYFSYAMFTVSKEKSNAISIVTGNLTYELLVDGEEENTLTVPSNTVKDFTITLSNPNNRTARFNFYYVGSLASNTKVGYIV